Protein AF-A0A9Q0TEB1-F1 (afdb_monomer)

Sequence (84 aa):
MHVKESNTNKQANGQNMEQLKDEAAGMIKTIEILEVSKRKLLGECLGSCTIEDLQQIEQQLERSVSTIRASKEQIEHLKQKEKL

Organism: NCBI:txid2511006

Solvent-accessible surface area (backbone atoms only — not comparable to full-atom values): 4837 Å² total; per-residue (Å²): 141,91,73,74,67,68,60,54,53,55,52,53,53,51,53,52,52,51,51,52,50,53,50,50,52,52,51,51,54,50,51,54,52,49,53,53,50,50,37,45,73,73,69,39,83,55,90,79,53,52,72,67,55,49,51,52,47,50,55,52,49,54,54,49,51,54,50,53,49,54,54,48,52,52,53,52,53,50,59,53,61,75,75,107

Secondary structure (DSSP, 8-state):
--SSHHHHHHHHHHHHHHHHHHHHHHHHHHHHHHHHHHHHHTT-SGGG--HHHHHHHHHHHHHHHHHHHHHHHHHHHHHHHTT-

Foldseek 3Di:
DPDPPPVVVVVVVVVVVVVVVVVVVVVVVVVVVVVVVVCVLVVHPCPPPDPVRNVVSVVVNVVVVVVVVVVVVVVVVVVVVVVD

Radius of gyration: 25.23 Å; Cα contacts (8 Å, |Δi|>4): 9; chains: 1; bounding box: 71×24×51 Å

Structure (mmCIF, N/CA/C/O backbone):
data_AF-A0A9Q0TEB1-F1
#
_entry.id   AF-A0A9Q0TEB1-F1
#
loop_
_atom_site.group_PDB
_atom_site.id
_atom_site.type_symbol
_atom_site.label_atom_id
_atom_site.label_alt_id
_atom_site.label_comp_id
_atom_site.label_asym_id
_atom_site.label_entity_id
_atom_site.label_seq_id
_atom_site.pdbx_PDB_ins_code
_atom_site.Cartn_x
_atom_site.Cartn_y
_atom_site.Cartn_z
_atom_site.occupancy
_atom_site.B_iso_or_equiv
_atom_site.auth_seq_id
_atom_site.auth_comp_id
_atom_site.auth_asym_id
_atom_site.auth_atom_id
_atom_site.pdbx_PDB_model_num
ATOM 1 N N . MET A 1 1 ? 59.008 9.861 -6.183 1.00 47.34 1 MET A N 1
ATOM 2 C CA . MET A 1 1 ? 57.820 9.543 -5.354 1.00 47.34 1 MET A CA 1
ATOM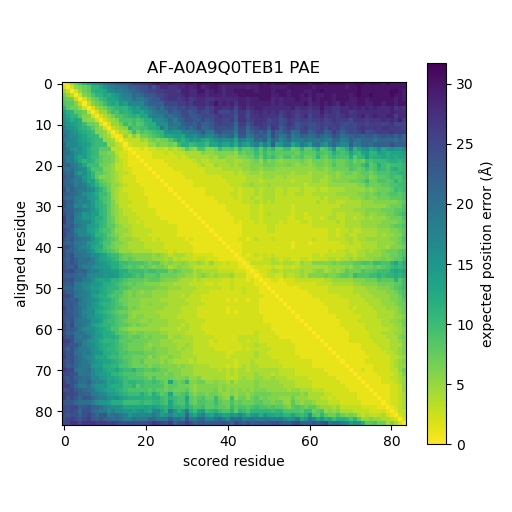 3 C C . MET A 1 1 ? 56.848 10.720 -5.490 1.00 47.34 1 MET A C 1
ATOM 5 O O . MET A 1 1 ? 57.367 11.827 -5.490 1.00 47.34 1 MET A O 1
ATOM 9 N N . HIS A 1 2 ? 55.529 10.488 -5.634 1.00 47.81 2 HIS A N 1
ATOM 10 C CA . HIS A 1 2 ? 54.411 11.474 -5.754 1.00 47.81 2 HIS A CA 1
ATOM 11 C C . HIS A 1 2 ? 53.776 11.761 -7.139 1.00 47.81 2 HIS A C 1
ATOM 13 O O . HIS A 1 2 ? 53.608 12.916 -7.506 1.00 47.81 2 HIS A O 1
ATOM 19 N N . VAL A 1 3 ? 53.336 10.740 -7.895 1.00 53.19 3 VAL A N 1
ATOM 20 C CA . VAL A 1 3 ? 52.318 10.936 -8.974 1.00 53.19 3 VAL A CA 1
ATOM 21 C C . VAL A 1 3 ? 51.217 9.850 -8.969 1.00 53.19 3 VAL A C 1
ATOM 23 O O . VAL A 1 3 ? 50.267 9.909 -9.741 1.00 53.19 3 VAL A O 1
ATOM 26 N N . LYS A 1 4 ? 51.286 8.842 -8.084 1.00 53.62 4 LYS A N 1
ATOM 27 C CA . LYS A 1 4 ? 50.372 7.681 -8.140 1.00 53.62 4 LYS A CA 1
ATOM 28 C C . LYS A 1 4 ? 49.073 7.843 -7.332 1.00 53.62 4 LYS A C 1
ATOM 30 O O . LYS A 1 4 ? 48.134 7.096 -7.573 1.00 53.62 4 LYS A O 1
ATOM 35 N N . GLU A 1 5 ? 48.988 8.827 -6.438 1.00 51.69 5 GLU A N 1
ATOM 36 C CA . GLU A 1 5 ? 47.817 9.039 -5.562 1.00 51.69 5 GLU A CA 1
ATOM 37 C C . GLU A 1 5 ? 46.730 9.933 -6.186 1.00 51.69 5 GLU A C 1
ATOM 39 O O . GLU A 1 5 ? 45.560 9.855 -5.819 1.00 51.69 5 GLU A O 1
ATOM 44 N N . SER A 1 6 ? 47.073 10.762 -7.176 1.00 53.00 6 SER A N 1
ATOM 45 C CA . SER A 1 6 ? 46.123 11.717 -7.768 1.00 53.00 6 SER A CA 1
ATOM 46 C C . SER A 1 6 ? 45.136 11.070 -8.751 1.00 53.00 6 SER A C 1
ATOM 48 O O . SER A 1 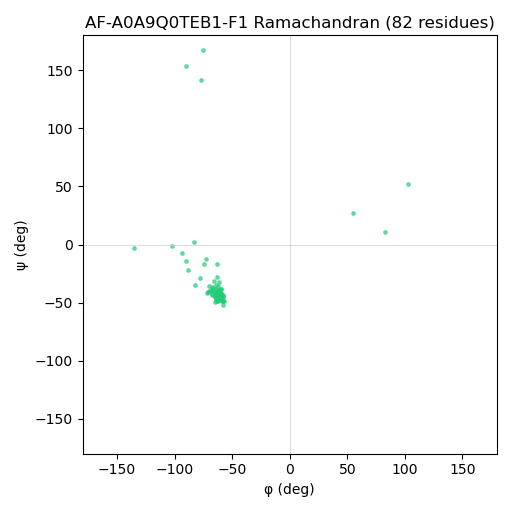6 ? 44.007 11.542 -8.889 1.00 53.00 6 SER A O 1
ATOM 50 N N . ASN A 1 7 ? 45.532 9.982 -9.422 1.00 54.72 7 ASN A N 1
ATOM 51 C CA . ASN A 1 7 ? 44.665 9.268 -10.370 1.00 54.72 7 ASN A CA 1
ATOM 52 C C . ASN A 1 7 ? 43.706 8.288 -9.683 1.00 54.72 7 ASN A C 1
ATOM 54 O O . ASN A 1 7 ? 42.562 8.159 -10.115 1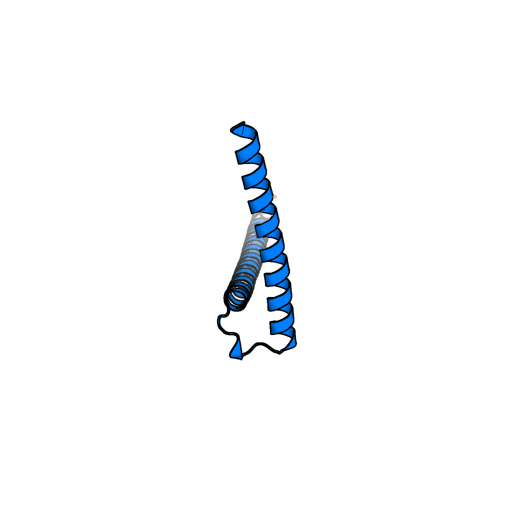.00 54.72 7 ASN A O 1
ATOM 58 N N . THR A 1 8 ? 44.128 7.644 -8.593 1.00 56.75 8 THR A N 1
ATOM 59 C CA . THR A 1 8 ? 43.273 6.730 -7.820 1.00 56.75 8 THR A CA 1
ATOM 60 C C . THR A 1 8 ? 42.131 7.475 -7.128 1.00 56.75 8 THR A C 1
ATOM 62 O O . THR A 1 8 ? 41.005 6.982 -7.113 1.00 56.75 8 THR A O 1
ATOM 65 N N . ASN A 1 9 ? 42.374 8.700 -6.649 1.00 56.94 9 ASN A N 1
ATOM 66 C CA . ASN A 1 9 ? 41.346 9.519 -6.002 1.00 56.94 9 ASN A CA 1
ATOM 67 C C . ASN A 1 9 ? 40.252 10.001 -6.981 1.00 56.94 9 ASN A C 1
ATOM 69 O O . ASN A 1 9 ? 39.067 9.972 -6.659 1.00 56.94 9 ASN A O 1
ATOM 73 N N . LYS A 1 10 ? 40.612 10.381 -8.219 1.00 59.16 10 LYS A N 1
ATOM 74 C CA . LYS A 1 10 ? 39.622 10.752 -9.254 1.00 59.16 10 LYS A CA 1
ATOM 75 C C . LYS A 1 10 ? 38.729 9.579 -9.664 1.00 59.16 10 LYS A C 1
ATOM 77 O O . LYS A 1 10 ? 37.539 9.773 -9.895 1.00 59.16 10 LYS A O 1
ATOM 82 N N . GLN A 1 11 ? 39.299 8.378 -9.748 1.00 59.59 11 GLN A N 1
ATOM 83 C CA . GLN A 1 11 ? 38.574 7.169 -10.133 1.00 59.59 11 GLN A CA 1
ATOM 84 C C . GLN A 1 11 ? 37.616 6.704 -9.026 1.00 59.59 11 GLN A C 1
ATOM 86 O O . GLN A 1 11 ? 36.459 6.412 -9.318 1.00 59.59 11 GLN A O 1
ATOM 91 N N . ALA A 1 12 ? 38.050 6.752 -7.760 1.00 61.34 12 ALA A N 1
ATOM 92 C CA . ALA A 1 12 ? 37.203 6.463 -6.601 1.00 61.34 12 ALA A CA 1
ATOM 93 C C . ALA A 1 12 ? 36.025 7.448 -6.472 1.00 61.34 12 ALA A C 1
ATOM 95 O O . ALA A 1 12 ? 34.902 7.038 -6.190 1.00 61.34 12 ALA A O 1
ATOM 96 N N . ASN A 1 13 ? 36.253 8.738 -6.745 1.00 63.78 13 ASN A N 1
ATOM 97 C CA . ASN A 1 13 ? 35.200 9.754 -6.688 1.00 63.78 13 ASN A CA 1
ATOM 98 C C . ASN A 1 13 ? 34.173 9.605 -7.830 1.00 63.78 13 ASN A C 1
ATOM 100 O O . ASN A 1 13 ? 32.982 9.823 -7.629 1.00 63.78 13 ASN A O 1
ATOM 104 N N . GLY A 1 14 ? 34.619 9.193 -9.024 1.00 70.38 14 GLY A N 1
ATOM 105 C CA . GLY A 1 14 ? 33.733 8.878 -10.150 1.00 70.38 14 GLY A CA 1
ATOM 106 C C . GLY A 1 14 ? 32.880 7.627 -9.913 1.00 70.38 14 GLY A C 1
ATOM 107 O O . GLY A 1 14 ? 31.693 7.639 -10.218 1.00 70.38 14 GLY A O 1
ATOM 108 N N . GLN A 1 15 ? 33.456 6.579 -9.315 1.00 73.12 15 GLN A N 1
ATOM 109 C CA . GLN A 1 15 ? 32.720 5.366 -8.932 1.00 73.12 15 GLN A CA 1
ATOM 110 C C . GLN A 1 15 ? 31.679 5.646 -7.841 1.00 73.12 15 GLN A C 1
ATOM 112 O O . GLN A 1 15 ? 30.559 5.157 -7.936 1.00 73.12 15 GLN A O 1
ATOM 117 N N . ASN A 1 16 ? 32.021 6.471 -6.848 1.00 84.56 16 ASN A N 1
ATOM 118 C CA . ASN A 1 16 ? 31.088 6.893 -5.802 1.00 84.56 16 ASN A CA 1
ATOM 119 C C . ASN A 1 16 ? 29.913 7.701 -6.389 1.00 84.56 16 ASN A C 1
ATOM 121 O O . ASN A 1 16 ? 28.756 7.430 -6.088 1.00 84.56 16 ASN A O 1
ATOM 125 N N . MET A 1 17 ? 30.197 8.625 -7.312 1.00 87.88 17 MET A N 1
ATOM 126 C CA . MET A 1 17 ? 29.159 9.384 -8.016 1.00 87.88 17 MET A CA 1
ATOM 127 C C . MET A 1 17 ? 28.220 8.482 -8.830 1.00 87.88 17 MET A C 1
ATOM 129 O O . MET A 1 17 ? 27.021 8.737 -8.869 1.00 87.88 17 MET A O 1
ATOM 133 N N . GLU A 1 18 ? 28.736 7.438 -9.479 1.00 90.38 18 GLU A N 1
ATOM 134 C CA . GLU A 1 18 ? 27.897 6.514 -10.250 1.00 90.38 18 GLU A CA 1
ATOM 135 C C . GLU A 1 18 ? 27.008 5.654 -9.341 1.00 90.38 18 GLU A C 1
ATOM 137 O O . GLU A 1 18 ? 25.815 5.527 -9.598 1.00 90.38 18 GLU A O 1
ATOM 142 N N . GLN A 1 19 ? 27.541 5.181 -8.210 1.00 92.00 19 GLN A N 1
ATOM 143 C CA . GLN A 1 19 ? 26.751 4.482 -7.190 1.00 92.00 19 GLN A CA 1
ATOM 144 C C . GLN A 1 19 ? 25.616 5.350 -6.638 1.00 92.00 19 GLN A C 1
ATOM 146 O O . GLN A 1 19 ? 24.491 4.876 -6.505 1.00 92.00 19 GLN A O 1
ATOM 151 N N . LEU A 1 20 ? 25.885 6.630 -6.362 1.00 94.06 20 LEU A N 1
ATOM 152 C CA . LEU A 1 20 ? 24.861 7.569 -5.896 1.00 94.06 20 LEU A CA 1
ATOM 153 C C . LEU A 1 20 ? 23.772 7.813 -6.947 1.00 94.06 20 LEU A C 1
ATOM 155 O O . LEU A 1 20 ? 22.605 7.977 -6.595 1.00 94.06 20 LEU A O 1
ATOM 159 N N . LYS A 1 21 ? 24.122 7.828 -8.239 1.00 94.12 21 LYS A N 1
ATOM 160 C CA . LYS A 1 21 ? 23.125 7.924 -9.314 1.00 94.12 21 LYS A CA 1
ATOM 161 C C . LYS A 1 21 ? 22.259 6.672 -9.396 1.00 94.12 21 LYS A C 1
ATOM 163 O O . LYS A 1 21 ? 21.047 6.805 -9.550 1.00 94.12 21 LYS A O 1
ATOM 168 N N . ASP A 1 22 ? 22.859 5.491 -9.282 1.00 95.38 22 ASP A N 1
ATOM 169 C CA . ASP A 1 22 ? 22.126 4.223 -9.290 1.00 95.38 22 ASP A CA 1
ATOM 170 C C . ASP A 1 22 ? 21.181 4.124 -8.086 1.00 95.38 22 ASP A C 1
ATOM 172 O O . ASP A 1 22 ? 20.018 3.742 -8.229 1.00 95.38 22 ASP A O 1
ATOM 176 N N . GLU A 1 23 ? 21.646 4.539 -6.905 1.00 96.00 23 GLU A N 1
ATOM 177 C CA . GLU A 1 23 ? 20.824 4.622 -5.700 1.00 96.00 23 GLU A CA 1
ATOM 178 C C . GLU A 1 23 ? 19.663 5.604 -5.891 1.00 96.00 23 GLU A C 1
ATOM 180 O O . GLU A 1 23 ? 18.507 5.248 -5.651 1.00 96.00 23 GLU A O 1
ATOM 185 N N . ALA A 1 24 ? 19.936 6.805 -6.410 1.00 96.62 24 ALA A N 1
ATOM 186 C CA . ALA A 1 24 ? 18.903 7.794 -6.706 1.00 96.62 24 ALA A CA 1
ATOM 187 C C . ALA A 1 24 ? 17.871 7.266 -7.717 1.00 96.62 24 ALA A C 1
ATOM 189 O O . ALA A 1 24 ? 16.667 7.442 -7.519 1.00 96.62 24 ALA A O 1
ATOM 190 N N . ALA A 1 25 ? 18.308 6.568 -8.769 1.00 97.06 25 ALA A N 1
ATOM 191 C CA . ALA A 1 25 ? 17.415 5.926 -9.730 1.00 97.06 25 ALA A CA 1
ATOM 192 C C . ALA A 1 25 ? 16.558 4.829 -9.069 1.00 97.06 25 ALA A C 1
ATOM 194 O O . ALA A 1 25 ? 15.355 4.732 -9.331 1.00 97.06 25 ALA A O 1
ATOM 195 N N . GLY A 1 26 ? 17.144 4.042 -8.163 1.00 98.00 26 GLY A N 1
ATOM 196 C CA . GLY A 1 26 ? 16.426 3.051 -7.360 1.00 98.00 26 GLY A CA 1
ATOM 197 C C . GLY A 1 26 ? 15.371 3.677 -6.443 1.00 98.00 26 GLY A C 1
ATOM 198 O O . GLY A 1 26 ? 14.244 3.177 -6.352 1.00 98.00 26 GLY A O 1
ATOM 199 N N . MET A 1 27 ? 15.693 4.807 -5.812 1.00 97.94 27 MET A N 1
ATOM 200 C CA . MET A 1 27 ? 14.751 5.566 -4.986 1.00 97.94 27 MET A CA 1
ATOM 201 C C . MET A 1 27 ? 13.592 6.124 -5.816 1.00 97.94 27 MET A C 1
ATOM 203 O O . MET A 1 27 ? 12.440 5.975 -5.412 1.00 97.94 27 MET A O 1
ATOM 207 N N . ILE A 1 28 ? 13.867 6.697 -6.994 1.00 98.25 28 ILE A N 1
ATOM 208 C CA . ILE A 1 28 ? 12.830 7.197 -7.914 1.00 98.25 28 ILE A CA 1
ATOM 209 C C . ILE A 1 28 ? 11.870 6.069 -8.297 1.00 98.25 28 ILE A C 1
ATOM 211 O O . ILE A 1 28 ? 10.659 6.211 -8.140 1.00 98.25 28 ILE A O 1
ATOM 215 N N . LYS A 1 29 ? 12.400 4.910 -8.699 1.00 98.12 29 LYS A N 1
ATOM 216 C CA . LYS A 1 29 ? 11.576 3.742 -9.034 1.00 98.12 29 LYS A CA 1
ATOM 217 C C . LYS A 1 29 ? 10.721 3.277 -7.851 1.00 98.12 29 LYS A C 1
ATOM 219 O O . LYS A 1 29 ? 9.570 2.880 -8.024 1.00 98.12 29 LYS A O 1
ATOM 224 N N . THR A 1 30 ? 11.269 3.333 -6.639 1.00 98.12 30 THR A N 1
ATOM 225 C CA . THR A 1 30 ? 10.525 2.991 -5.418 1.00 98.12 30 THR A CA 1
ATOM 226 C C . THR A 1 30 ? 9.368 3.963 -5.191 1.00 98.12 30 THR A C 1
ATOM 228 O O . THR A 1 30 ? 8.253 3.526 -4.909 1.00 98.12 30 THR A O 1
ATOM 231 N N . ILE A 1 31 ? 9.596 5.266 -5.376 1.00 98.38 31 ILE A N 1
ATOM 232 C CA . ILE A 1 31 ? 8.552 6.296 -5.281 1.00 98.38 31 ILE A CA 1
ATOM 233 C C . ILE A 1 31 ? 7.439 6.042 -6.305 1.00 98.38 31 ILE A C 1
ATOM 235 O O . ILE A 1 31 ? 6.264 6.082 -5.947 1.00 98.38 31 ILE A O 1
ATOM 239 N N . GLU A 1 32 ? 7.782 5.723 -7.553 1.00 97.88 32 GLU A N 1
ATOM 240 C CA . GLU A 1 32 ? 6.799 5.424 -8.603 1.00 97.88 32 GLU A CA 1
ATOM 241 C C . GLU A 1 32 ? 5.906 4.231 -8.236 1.00 97.88 32 GLU A C 1
ATOM 243 O O . GLU A 1 32 ? 4.680 4.303 -8.364 1.00 97.88 32 GLU A O 1
ATOM 248 N N . ILE A 1 33 ? 6.502 3.147 -7.729 1.00 96.50 33 ILE A N 1
ATOM 249 C 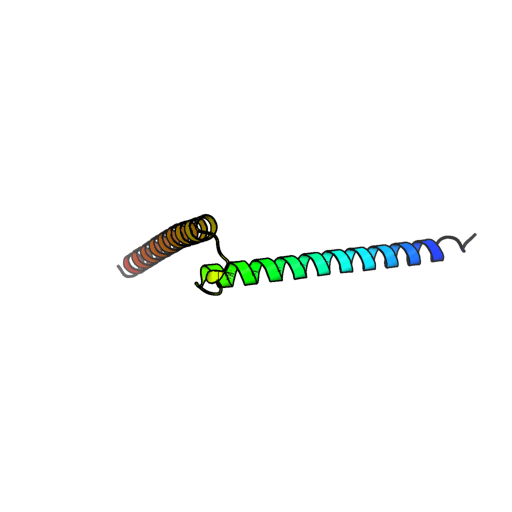CA . ILE A 1 33 ? 5.763 1.961 -7.274 1.00 96.50 33 ILE A CA 1
ATOM 250 C C . ILE A 1 33 ? 4.828 2.322 -6.114 1.00 96.50 33 ILE A C 1
ATOM 252 O O . ILE A 1 33 ? 3.667 1.901 -6.100 1.00 96.50 33 ILE A O 1
ATOM 256 N N . LEU A 1 34 ? 5.307 3.120 -5.156 1.00 96.88 34 LEU A N 1
ATOM 257 C CA . LEU A 1 34 ? 4.510 3.560 -4.011 1.00 96.88 34 LEU A CA 1
ATOM 258 C C . LEU A 1 34 ? 3.332 4.441 -4.435 1.00 96.88 34 LEU A C 1
ATOM 260 O O . LEU A 1 34 ? 2.225 4.234 -3.945 1.00 96.88 34 LEU A O 1
ATOM 264 N N . GLU A 1 35 ? 3.522 5.370 -5.372 1.00 97.12 35 GLU A N 1
ATOM 265 C CA . GLU A 1 35 ? 2.435 6.211 -5.889 1.00 97.12 35 GLU A CA 1
ATOM 266 C C . GLU A 1 35 ? 1.395 5.395 -6.670 1.00 97.12 35 GLU A C 1
ATOM 268 O O . GLU A 1 35 ? 0.194 5.645 -6.559 1.00 97.12 35 GLU A O 1
ATOM 273 N N . VAL A 1 36 ? 1.814 4.378 -7.432 1.00 95.38 36 VAL A N 1
ATOM 274 C CA . VAL A 1 36 ? 0.872 3.447 -8.079 1.00 95.38 36 VAL A CA 1
ATOM 275 C C . VAL A 1 36 ? 0.078 2.664 -7.035 1.00 95.38 36 VAL A C 1
ATOM 277 O O . VAL A 1 36 ? -1.146 2.586 -7.133 1.00 95.38 36 VAL A O 1
ATOM 280 N N . SER A 1 37 ? 0.755 2.110 -6.027 1.00 94.12 37 SER A N 1
ATOM 281 C CA . SER A 1 37 ? 0.110 1.360 -4.945 1.00 94.12 37 SER A CA 1
ATOM 282 C C . SER A 1 37 ? -0.889 2.227 -4.172 1.00 94.12 37 SER A C 1
ATOM 284 O O . SER A 1 37 ? -2.042 1.842 -3.982 1.00 94.12 37 SER A O 1
ATOM 286 N N . LYS A 1 38 ? -0.494 3.453 -3.817 1.00 95.69 38 LYS A N 1
ATOM 287 C CA . LYS A 1 38 ? -1.350 4.444 -3.159 1.00 95.69 38 LYS A CA 1
ATOM 288 C C . LYS A 1 38 ? -2.596 4.760 -3.982 1.00 95.69 38 LYS A C 1
ATOM 290 O O . LYS A 1 38 ? -3.691 4.712 -3.436 1.00 95.69 38 LYS A O 1
ATOM 295 N N . ARG A 1 39 ? -2.455 5.047 -5.282 1.00 96.50 39 ARG A N 1
ATOM 296 C CA . ARG A 1 39 ? -3.608 5.303 -6.163 1.00 96.50 39 ARG A CA 1
ATOM 297 C C . ARG A 1 39 ? -4.577 4.123 -6.184 1.00 96.50 39 ARG A C 1
ATOM 299 O O . ARG A 1 39 ? -5.772 4.321 -5.993 1.00 96.50 39 ARG A O 1
ATOM 306 N N . LYS A 1 40 ? -4.064 2.895 -6.308 1.00 95.38 40 LYS A N 1
ATOM 307 C CA . LYS A 1 40 ? -4.887 1.678 -6.244 1.00 95.38 40 LYS A CA 1
ATOM 308 C C . LYS A 1 40 ? -5.632 1.545 -4.910 1.00 95.38 40 LYS A C 1
ATOM 310 O O . LYS A 1 40 ? -6.829 1.283 -4.911 1.00 95.38 40 LYS A O 1
ATOM 315 N N . LEU A 1 41 ? -4.958 1.779 -3.780 1.00 95.12 41 LEU A N 1
ATOM 316 C CA . LEU A 1 41 ? -5.582 1.761 -2.447 1.00 95.12 41 LEU A CA 1
ATOM 317 C C . LEU A 1 41 ? -6.660 2.841 -2.270 1.00 95.12 41 LEU A C 1
ATOM 319 O O . LEU A 1 41 ? -7.592 2.651 -1.496 1.00 95.12 41 LEU A O 1
ATOM 323 N N . LEU A 1 42 ? -6.550 3.958 -2.992 1.00 95.19 42 LEU A N 1
ATOM 324 C CA . LEU A 1 42 ? -7.554 5.027 -3.029 1.00 95.19 42 LEU A CA 1
ATOM 325 C C . LEU A 1 42 ? -8.705 4.747 -4.011 1.00 95.19 42 LEU A C 1
ATOM 327 O O . LEU A 1 42 ? -9.603 5.573 -4.154 1.00 95.19 42 LEU A O 1
ATOM 331 N N . GLY A 1 43 ? -8.705 3.587 -4.672 1.00 94.12 43 GLY A N 1
ATOM 332 C CA . GLY A 1 43 ? -9.730 3.204 -5.641 1.00 94.12 43 GLY A CA 1
ATOM 333 C C . GLY A 1 43 ? -9.513 3.775 -7.044 1.00 94.12 43 GLY A C 1
ATOM 334 O O . GLY A 1 43 ? -10.396 3.677 -7.895 1.00 94.12 43 GLY A O 1
ATOM 335 N N . GLU A 1 44 ? -8.348 4.361 -7.316 1.00 95.31 44 GLU A N 1
ATOM 336 C CA . GLU A 1 44 ? -8.000 4.915 -8.621 1.00 95.31 44 GLU A CA 1
ATOM 337 C C . GLU A 1 44 ? -7.314 3.870 -9.513 1.00 95.31 44 GLU A C 1
ATOM 339 O O . GLU A 1 44 ? -6.648 2.947 -9.044 1.00 95.31 44 GLU A O 1
ATOM 344 N N . CYS A 1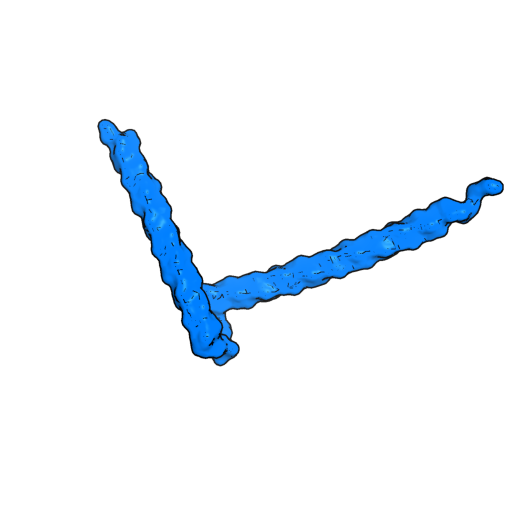 45 ? -7.429 4.041 -10.835 1.00 90.94 45 CYS A N 1
ATOM 345 C CA . CYS A 1 45 ? -6.725 3.227 -11.838 1.00 90.94 45 CYS A CA 1
ATOM 346 C C . CYS A 1 45 ? -6.939 1.700 -11.714 1.00 90.94 45 CYS A C 1
ATOM 348 O O . CYS A 1 45 ? -6.099 0.925 -12.165 1.00 90.94 45 CYS A O 1
ATOM 350 N N . LEU 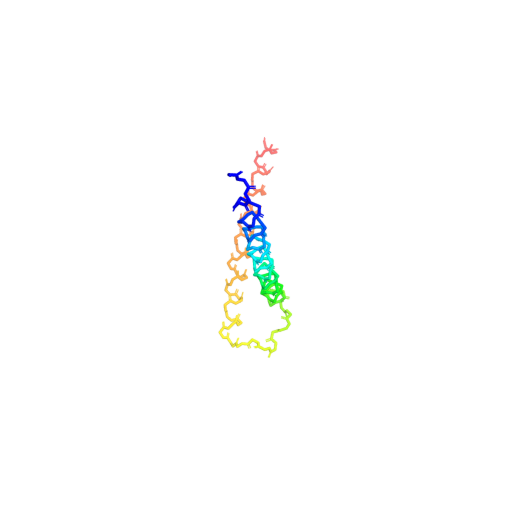A 1 46 ? -8.070 1.257 -11.156 1.00 93.19 46 LEU A N 1
ATOM 351 C CA . LEU A 1 46 ? -8.363 -0.164 -10.931 1.00 93.19 46 LEU A CA 1
ATOM 352 C C . LEU A 1 46 ? -8.698 -0.960 -12.201 1.00 93.19 46 LEU A C 1
ATOM 354 O O . LEU A 1 46 ? -8.709 -2.185 -12.163 1.00 93.19 46 LEU A O 1
ATOM 358 N N . GLY A 1 47 ? -8.948 -0.296 -13.334 1.00 92.44 47 GLY A N 1
ATOM 359 C CA . GLY A 1 47 ? -9.321 -0.964 -14.589 1.00 92.44 47 GLY A CA 1
ATOM 360 C C . GLY A 1 47 ? -8.248 -1.898 -15.170 1.00 92.44 47 GLY A C 1
ATOM 361 O O . GLY A 1 47 ? -8.567 -2.719 -16.022 1.00 92.44 47 GLY A O 1
ATOM 362 N N . SER A 1 48 ? -6.993 -1.785 -14.720 1.00 91.56 48 SER A N 1
ATOM 363 C CA . SER A 1 48 ? -5.892 -2.687 -15.087 1.00 91.56 48 SER A CA 1
ATOM 364 C C . SER A 1 48 ? -5.553 -3.721 -14.007 1.00 91.56 48 SER A C 1
ATOM 366 O O . SER A 1 48 ? -4.641 -4.522 -14.206 1.00 91.56 48 SER A O 1
ATOM 368 N N . CYS A 1 49 ? -6.245 -3.702 -12.865 1.00 93.44 49 CYS A N 1
ATOM 369 C CA . CYS A 1 49 ? -6.048 -4.674 -11.797 1.00 93.44 49 CYS A CA 1
ATOM 370 C C . CYS A 1 49 ? -6.724 -6.001 -12.146 1.00 93.44 49 CYS A C 1
ATOM 372 O O . CYS A 1 49 ? -7.832 -6.037 -12.684 1.00 93.44 49 CYS A O 1
ATOM 374 N N . THR A 1 50 ? -6.069 -7.101 -11.793 1.00 95.81 50 THR A N 1
ATOM 375 C CA . THR A 1 50 ? -6.695 -8.423 -11.813 1.00 95.81 50 THR A CA 1
ATOM 376 C C . THR A 1 50 ? -7.653 -8.581 -10.630 1.00 95.81 50 THR A C 1
ATOM 378 O O . THR A 1 50 ? -7.633 -7.799 -9.679 1.00 95.81 50 THR A O 1
ATOM 381 N N . ILE A 1 51 ? -8.491 -9.619 -10.657 1.00 96.44 51 ILE A N 1
ATOM 382 C CA . ILE A 1 51 ? -9.362 -9.940 -9.517 1.00 96.44 51 ILE A CA 1
ATOM 383 C C . ILE A 1 51 ? -8.540 -10.227 -8.254 1.00 96.44 51 ILE A C 1
ATOM 385 O O . ILE A 1 51 ? -8.920 -9.787 -7.173 1.00 96.44 51 ILE A O 1
ATOM 389 N N . GLU A 1 52 ? -7.401 -10.907 -8.388 1.00 97.25 52 GLU A N 1
ATOM 390 C CA . GLU A 1 52 ? -6.504 -11.180 -7.263 1.00 97.25 52 GLU A CA 1
ATOM 391 C C . GLU A 1 52 ? -5.929 -9.884 -6.676 1.00 97.25 52 GLU A C 1
ATOM 393 O O . GLU A 1 52 ? -5.965 -9.694 -5.460 1.00 97.25 52 GLU A O 1
ATOM 398 N N . ASP A 1 53 ? -5.487 -8.951 -7.529 1.00 94.56 53 ASP A N 1
ATOM 399 C CA . ASP A 1 53 ? -5.010 -7.636 -7.078 1.00 94.56 53 ASP A CA 1
ATOM 400 C C . ASP A 1 53 ? -6.094 -6.891 -6.285 1.00 94.56 53 ASP A C 1
ATOM 402 O O . ASP A 1 53 ? -5.820 -6.311 -5.234 1.00 94.56 53 ASP A O 1
ATOM 406 N N . LEU A 1 54 ? -7.339 -6.910 -6.775 1.00 96.88 54 LEU A N 1
ATOM 407 C CA . LEU A 1 54 ? -8.471 -6.259 -6.111 1.00 96.88 54 LEU A CA 1
ATOM 408 C C . LEU A 1 54 ? -8.783 -6.897 -4.753 1.00 96.88 54 LEU A C 1
ATOM 410 O O . LEU A 1 54 ? -8.999 -6.176 -3.781 1.00 96.88 54 LEU A O 1
ATOM 414 N N . GLN A 1 55 ? -8.746 -8.227 -4.661 1.00 97.50 55 GLN A N 1
ATOM 415 C CA . GLN A 1 55 ? -8.938 -8.946 -3.399 1.00 97.50 55 GLN A CA 1
ATOM 416 C C . GLN A 1 55 ? -7.835 -8.628 -2.384 1.00 97.50 55 GLN A C 1
ATOM 418 O O . GLN A 1 55 ? -8.111 -8.467 -1.195 1.00 97.50 55 GLN A O 1
ATOM 423 N N . GLN A 1 56 ? -6.581 -8.507 -2.826 1.00 96.38 56 GLN A N 1
ATOM 424 C CA . GLN A 1 56 ? -5.484 -8.109 -1.942 1.00 96.38 56 GLN A CA 1
ATOM 425 C C . GLN A 1 56 ? -5.665 -6.680 -1.419 1.00 96.38 56 GLN A C 1
ATOM 427 O O . GLN A 1 56 ? -5.481 -6.440 -0.223 1.00 96.38 56 GLN A O 1
ATOM 432 N N . ILE A 1 57 ? -6.066 -5.751 -2.293 1.00 96.12 57 ILE A N 1
ATOM 433 C CA . ILE A 1 57 ? -6.377 -4.363 -1.926 1.00 96.12 57 ILE A CA 1
ATOM 434 C C . ILE A 1 57 ? -7.501 -4.324 -0.884 1.00 96.12 57 ILE A C 1
ATOM 436 O O . ILE A 1 57 ? -7.351 -3.672 0.151 1.00 96.12 57 ILE A O 1
ATOM 440 N N . GLU A 1 58 ? -8.593 -5.053 -1.115 1.00 96.75 58 GLU A N 1
ATOM 441 C CA . GLU A 1 58 ? -9.728 -5.136 -0.192 1.00 96.75 58 GLU A CA 1
ATOM 442 C C . GLU A 1 58 ? -9.294 -5.637 1.192 1.00 96.75 58 GLU A C 1
ATOM 444 O O . GLU A 1 58 ? -9.519 -4.961 2.198 1.00 96.75 58 GLU A O 1
ATOM 449 N N . GLN A 1 59 ? -8.580 -6.764 1.249 1.00 97.56 59 GLN A N 1
ATOM 450 C CA . GLN A 1 59 ? -8.103 -7.328 2.513 1.00 97.56 59 GLN A CA 1
ATOM 451 C C . GLN A 1 59 ? -7.132 -6.395 3.247 1.00 97.56 59 GLN A C 1
ATOM 453 O O . GLN A 1 59 ? -7.099 -6.370 4.482 1.00 97.56 59 GLN A O 1
ATOM 458 N N . GLN A 1 60 ? -6.290 -5.661 2.515 1.00 96.94 60 GLN A N 1
ATOM 459 C CA . GLN A 1 60 ? -5.366 -4.699 3.109 1.00 96.94 60 GLN A CA 1
ATOM 460 C C . GLN A 1 60 ? -6.122 -3.511 3.716 1.00 96.94 60 GLN A C 1
ATOM 462 O O . GLN A 1 60 ? -5.809 -3.088 4.834 1.00 96.94 60 GLN A O 1
ATOM 467 N N . LEU A 1 61 ? -7.130 -2.996 3.010 1.00 97.38 61 LEU A N 1
ATOM 468 C CA . LEU A 1 61 ? -7.976 -1.906 3.489 1.00 97.38 61 LEU A CA 1
ATOM 469 C C . LEU A 1 61 ? -8.795 -2.325 4.711 1.00 97.38 61 LEU A C 1
ATOM 471 O O . LEU A 1 61 ? -8.805 -1.601 5.705 1.00 97.38 61 LEU A O 1
ATOM 475 N N . GLU A 1 62 ? -9.411 -3.507 4.687 1.00 97.88 62 GLU A N 1
ATOM 476 C CA . GLU A 1 62 ? -10.188 -4.041 5.808 1.00 97.88 62 GLU A CA 1
ATOM 477 C C . GLU A 1 62 ? -9.347 -4.141 7.091 1.00 97.88 62 GLU A C 1
ATOM 479 O O . GLU A 1 62 ? -9.744 -3.643 8.153 1.00 97.88 62 GLU A O 1
ATOM 484 N N . ARG A 1 63 ? -8.143 -4.722 6.988 1.00 97.88 63 ARG A N 1
ATOM 485 C CA . ARG A 1 63 ? -7.195 -4.830 8.109 1.00 97.88 63 ARG A CA 1
ATOM 486 C C . ARG A 1 63 ? -6.778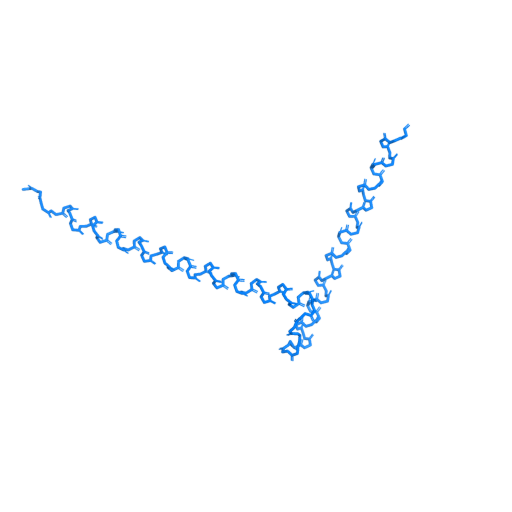 -3.461 8.643 1.00 97.88 63 ARG A C 1
ATOM 488 O O . ARG A 1 63 ? -6.754 -3.252 9.860 1.00 97.88 63 ARG A O 1
ATOM 495 N N . SER A 1 64 ? -6.469 -2.523 7.747 1.00 97.19 64 SER A N 1
ATOM 496 C CA . SER A 1 64 ? -6.040 -1.170 8.115 1.00 97.19 64 SER A CA 1
ATOM 497 C C . SER A 1 64 ? -7.151 -0.403 8.834 1.00 97.19 64 SER A C 1
ATOM 499 O O . SER A 1 64 ? -6.946 0.113 9.934 1.00 97.19 64 SER A O 1
ATOM 501 N N . VAL A 1 65 ? -8.362 -0.396 8.272 1.00 97.31 65 VAL A N 1
ATOM 502 C CA . VAL A 1 65 ? -9.523 0.292 8.853 1.00 97.31 65 VAL A CA 1
ATOM 503 C C . VAL A 1 65 ? -9.882 -0.291 10.216 1.00 97.31 65 VAL A C 1
ATOM 505 O O . VAL A 1 65 ? -10.129 0.469 11.153 1.00 97.31 65 VAL A O 1
ATOM 508 N N . SER A 1 66 ? -9.874 -1.619 10.350 1.00 98.12 66 SER A N 1
ATOM 509 C CA . SER A 1 66 ? -10.144 -2.287 11.628 1.00 98.12 66 SER A CA 1
ATOM 510 C C . SER A 1 66 ? -9.132 -1.882 12.699 1.00 98.12 66 SER A C 1
ATOM 512 O O . SER A 1 66 ? -9.523 -1.511 13.805 1.00 98.12 66 SER A O 1
ATOM 514 N N . THR A 1 67 ? -7.844 -1.850 12.347 1.00 98.12 67 THR A N 1
ATOM 515 C CA . THR A 1 67 ? -6.768 -1.403 13.246 1.00 98.12 67 THR A CA 1
ATOM 516 C C . THR A 1 67 ? -6.947 0.062 13.653 1.00 98.12 67 THR A C 1
ATOM 518 O O . THR A 1 67 ? -6.930 0.379 14.841 1.00 98.12 67 THR A O 1
ATOM 521 N N . ILE A 1 68 ? -7.189 0.960 12.690 1.00 97.94 68 ILE A N 1
ATOM 522 C CA . ILE A 1 68 ? -7.395 2.392 12.955 1.00 97.94 68 ILE A CA 1
ATOM 523 C C . ILE A 1 68 ? -8.601 2.611 13.873 1.00 97.94 68 ILE A C 1
ATOM 525 O O . ILE A 1 68 ? -8.536 3.440 14.783 1.00 97.94 68 ILE A O 1
ATOM 529 N N . ARG A 1 69 ? -9.703 1.886 13.648 1.00 97.94 69 ARG A N 1
ATOM 530 C CA . ARG A 1 69 ? -10.908 1.988 14.476 1.00 97.94 69 ARG A CA 1
ATOM 531 C C . ARG A 1 69 ? -10.625 1.557 15.914 1.00 97.94 69 ARG A C 1
ATOM 533 O O . ARG A 1 69 ? -10.901 2.335 16.821 1.00 97.94 69 ARG A O 1
ATOM 540 N N . ALA A 1 70 ? -9.985 0.403 16.107 1.00 97.75 70 ALA A N 1
ATOM 541 C CA . ALA A 1 70 ? -9.607 -0.078 17.434 1.00 97.75 70 ALA A CA 1
ATOM 542 C C . ALA A 1 70 ? -8.698 0.921 18.174 1.00 97.75 70 ALA A C 1
ATOM 544 O O . ALA A 1 70 ? -8.922 1.224 19.346 1.00 97.75 70 ALA A O 1
ATOM 545 N N . SER A 1 71 ? -7.708 1.504 17.486 1.00 97.25 71 SER A N 1
ATOM 546 C CA . SER A 1 71 ? -6.851 2.539 18.078 1.00 97.25 71 SER A CA 1
ATOM 547 C C . SER A 1 71 ? -7.631 3.803 18.455 1.00 97.25 71 SER A C 1
ATOM 549 O O . SER A 1 71 ? -7.379 4.384 19.510 1.00 97.25 71 SER A O 1
ATOM 551 N N . LYS A 1 72 ? -8.591 4.239 17.628 1.00 96.88 72 LYS A N 1
ATOM 552 C CA . LYS A 1 72 ? -9.442 5.400 17.938 1.00 96.88 72 LYS A CA 1
ATOM 553 C C . LYS A 1 72 ? -10.315 5.155 19.166 1.00 96.88 72 LYS A C 1
ATOM 555 O O . LYS A 1 72 ? -10.351 6.013 20.044 1.00 96.88 72 LYS A O 1
ATOM 560 N N . GLU A 1 73 ? -10.956 3.993 19.245 1.00 96.81 73 GLU A N 1
ATOM 561 C CA . GLU A 1 73 ? -11.780 3.593 20.392 1.00 96.81 73 GLU A CA 1
ATOM 562 C C . GLU A 1 73 ? -10.952 3.541 21.682 1.00 96.81 73 GLU A C 1
ATOM 564 O O . GLU A 1 73 ? -11.370 4.070 22.712 1.00 96.81 73 GLU A O 1
ATOM 569 N N . GLN A 1 74 ? -9.734 2.992 21.623 1.00 96.31 74 GLN A N 1
ATOM 570 C CA . GLN A 1 74 ? -8.823 2.968 22.768 1.00 96.31 74 GLN A CA 1
ATOM 571 C C . GLN A 1 74 ? -8.473 4.383 23.251 1.00 96.31 74 GLN A C 1
ATOM 573 O O . GLN A 1 74 ? -8.516 4.656 24.452 1.00 96.31 74 GLN A O 1
ATOM 578 N N . ILE A 1 75 ? -8.148 5.293 22.328 1.00 95.81 75 ILE A N 1
ATOM 579 C CA . ILE A 1 75 ? -7.832 6.690 22.655 1.00 95.81 75 ILE A CA 1
ATOM 580 C C . ILE A 1 75 ? -9.047 7.394 2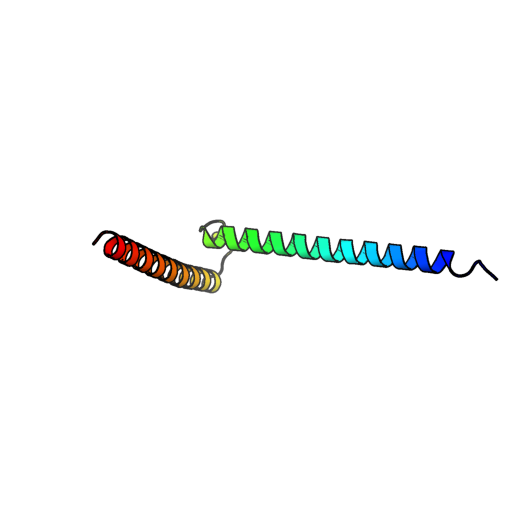3.269 1.00 95.81 75 ILE A C 1
ATOM 582 O O . ILE A 1 75 ? -8.903 8.144 24.234 1.00 95.81 75 ILE A O 1
ATOM 586 N N . GLU A 1 76 ? -10.243 7.177 22.727 1.00 95.69 76 GLU A N 1
ATOM 587 C CA . GLU A 1 76 ? -11.471 7.782 23.242 1.00 95.69 76 GLU A CA 1
ATOM 588 C C . GLU A 1 76 ? -11.810 7.283 24.649 1.00 95.69 76 GLU A C 1
ATOM 590 O O . GLU A 1 76 ? -12.086 8.091 25.538 1.00 95.69 76 GLU A O 1
ATOM 595 N N . HIS A 1 77 ? -11.689 5.977 24.886 1.00 94.94 77 HIS A N 1
ATOM 596 C CA . HIS A 1 77 ? -11.881 5.383 26.205 1.00 94.94 77 HIS A CA 1
ATOM 597 C C . HIS A 1 77 ? -10.896 5.947 27.243 1.00 94.94 77 HIS A C 1
ATOM 599 O O . HIS A 1 77 ? -11.292 6.285 28.359 1.00 94.94 77 HIS A O 1
ATOM 605 N N . LEU A 1 78 ? -9.618 6.114 26.881 1.00 95.31 78 LEU A N 1
ATOM 606 C CA . LEU A 1 78 ? -8.628 6.740 27.764 1.00 95.31 78 LEU A CA 1
ATOM 607 C C . LEU A 1 78 ? -8.995 8.197 28.089 1.00 95.31 78 LEU A C 1
ATOM 609 O O . LEU A 1 78 ? -9.012 8.569 29.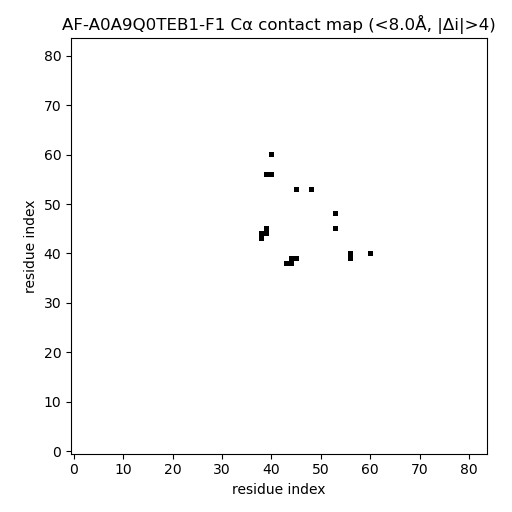260 1.00 95.31 78 LEU A O 1
ATOM 613 N N . LYS A 1 79 ? -9.390 8.991 27.085 1.00 93.50 79 LYS A N 1
ATOM 614 C CA . LYS A 1 79 ? -9.832 10.384 27.282 1.00 93.50 79 LYS A CA 1
ATOM 615 C C . LYS A 1 79 ? -11.066 10.509 28.175 1.00 93.50 79 LYS A C 1
ATOM 617 O O . LYS A 1 79 ? -11.220 11.523 28.849 1.00 93.50 79 LYS A O 1
ATOM 622 N N . GLN A 1 80 ? -11.975 9.534 28.149 1.00 92.19 80 GLN A N 1
ATOM 623 C CA . GLN A 1 80 ? -13.134 9.514 29.045 1.00 92.19 80 GLN A CA 1
ATOM 624 C C . GLN A 1 80 ? -12.719 9.214 30.489 1.00 92.19 80 GLN A C 1
ATOM 626 O O . GLN A 1 80 ? -13.208 9.871 31.403 1.00 92.19 80 GLN A O 1
ATOM 631 N N . LYS A 1 81 ? -11.777 8.284 30.698 1.00 89.44 81 LYS A N 1
ATOM 632 C CA . LYS A 1 81 ? -11.251 7.955 32.032 1.00 89.44 81 LYS A CA 1
ATOM 633 C C . LYS A 1 81 ? -10.463 9.090 32.685 1.00 89.44 81 LYS A C 1
ATOM 635 O O . LYS A 1 81 ? -10.489 9.184 33.899 1.00 89.44 81 LYS A O 1
ATOM 640 N N . GLU A 1 82 ? -9.779 9.929 31.911 1.00 87.81 82 GLU A N 1
ATOM 641 C CA . GLU A 1 82 ? -9.050 11.100 32.436 1.00 87.81 82 GLU A CA 1
ATOM 642 C C . GLU A 1 82 ? -9.965 12.265 32.847 1.00 87.81 82 GLU A C 1
ATOM 644 O O . GLU A 1 82 ? -9.527 13.179 33.540 1.00 87.81 82 GLU A O 1
ATOM 649 N N . LYS A 1 83 ? -11.223 12.267 32.388 1.00 80.69 83 LYS A N 1
ATOM 650 C CA . LYS A 1 83 ? -12.223 13.296 32.719 1.00 80.69 83 LYS A CA 1
ATOM 651 C C . LYS A 1 83 ? -13.099 12.933 33.925 1.00 80.69 83 LYS A C 1
ATOM 653 O O . LYS A 1 83 ? -13.911 13.766 34.326 1.00 80.69 83 LYS A O 1
ATOM 658 N N . LEU A 1 84 ? -12.974 11.705 34.431 1.00 60.38 84 LEU A N 1
ATOM 659 C CA . LEU A 1 84 ? -13.616 11.188 35.644 1.00 60.38 84 LEU A CA 1
ATOM 660 C C . LEU A 1 84 ? -12.703 11.413 36.851 1.00 60.38 84 LEU A C 1
ATOM 662 O O . LEU A 1 84 ? -13.253 11.744 37.922 1.00 60.38 84 LEU A O 1
#

Mean predicted aligned error: 9.35 Å

InterPro domains:
  IPR002487 Transcription factor, K-box [PF01486] (13-83)
  IPR002487 Transcription factor, K-box [PS51297] (17-84)

pLDDT: mean 88.08, std 15.35, range [47.34, 98.38]

Nearest PDB structures (foldseek):
  4afl-assembly2_B  TM=5.025E-01  e=8.552E+00  Homo sapiens